Protein AF-A0A1Q4ZE12-F1 (afdb_monomer)

Solvent-accessible surface area (backbone atoms only — not comparable to full-atom values): 8882 Å² total; per-residue (Å²): 131,67,74,83,80,49,60,65,49,34,62,36,84,92,37,48,68,63,39,32,57,60,32,74,77,40,92,57,25,67,64,40,29,61,70,38,67,80,51,79,66,39,56,31,47,51,34,45,43,66,58,49,48,52,51,49,50,58,70,72,41,60,79,65,62,72,62,48,64,72,41,46,60,54,52,52,53,32,43,78,71,68,55,76,58,37,64,62,50,19,68,76,61,70,48,53,44,70,61,44,22,62,74,63,71,46,94,77,75,91,54,57,66,60,52,49,42,53,43,44,73,73,67,49,51,62,72,62,48,25,77,76,64,73,50,56,57,68,59,48,52,52,48,47,54,53,53,54,64,74,75,109

Mean predicted aligned error: 14.35 Å

Nearest PDB structures (foldseek):
  2x48-assembly1_A  TM=8.545E-01  e=4.036E-01  Sulfolobus islandicus rod-shaped virus 1
  6eo3-assembly1_B  TM=6.385E-01  e=2.138E+00  Salmonella enterica subsp. enterica serovar Typhimurium
  3c3w-assembly1_B  TM=4.451E-01  e=4.432E+00  Mycobacterium tuberculosis
  6fal-assembly1_A  TM=3.096E-01  e=2.773E+00  Escherichia coli

Structure (mmCIF, N/CA/C/O backbone):
data_AF-A0A1Q4ZE12-F1
#
_entry.id   AF-A0A1Q4ZE12-F1
#
loop_
_atom_site.group_PDB
_atom_site.id
_atom_site.type_symbol
_atom_site.label_atom_id
_atom_site.label_alt_id
_atom_site.label_comp_id
_atom_site.label_asym_id
_atom_site.label_entity_id
_atom_site.label_seq_id
_atom_site.pdbx_PDB_ins_code
_atom_site.Cartn_x
_atom_site.Cartn_y
_atom_site.Cartn_z
_atom_site.occupancy
_atom_site.B_iso_or_equiv
_atom_site.auth_seq_id
_atom_site.auth_comp_id
_atom_site.auth_asym_id
_atom_site.auth_atom_id
_atom_site.pdbx_PDB_model_num
ATOM 1 N N . MET A 1 1 ? 26.383 21.466 -21.419 1.00 54.28 1 MET A N 1
ATOM 2 C CA . MET A 1 1 ? 25.274 20.481 -21.451 1.00 54.28 1 MET A CA 1
ATOM 3 C C . MET A 1 1 ? 25.655 19.389 -22.448 1.00 54.28 1 MET A C 1
ATOM 5 O O . MET A 1 1 ? 25.919 19.747 -23.584 1.00 54.28 1 MET A O 1
ATOM 9 N N . LYS A 1 2 ? 25.831 18.123 -22.028 1.00 61.47 2 LYS A N 1
ATOM 10 C CA . LYS A 1 2 ? 26.613 17.111 -22.783 1.00 61.47 2 LYS A CA 1
ATOM 11 C C . LYS A 1 2 ? 25.826 16.254 -23.794 1.00 61.47 2 LYS A C 1
ATOM 13 O O . LYS A 1 2 ? 26.428 15.811 -24.758 1.00 61.47 2 LYS A O 1
ATOM 18 N N . CYS A 1 3 ? 24.506 16.096 -23.652 1.00 66.00 3 CYS A N 1
ATOM 19 C CA . CYS A 1 3 ? 23.704 15.214 -24.523 1.00 66.00 3 CYS A CA 1
ATOM 20 C C . CYS A 1 3 ? 23.603 15.646 -25.999 1.00 66.00 3 CYS A C 1
ATOM 22 O O . CYS A 1 3 ? 23.219 14.847 -26.839 1.00 66.00 3 CYS A O 1
ATOM 24 N N . LYS A 1 4 ? 23.945 16.898 -26.334 1.00 70.31 4 LYS A N 1
ATOM 25 C CA . LYS A 1 4 ? 23.943 17.395 -27.722 1.00 70.31 4 LYS A CA 1
ATOM 26 C C . LYS A 1 4 ? 25.212 17.019 -28.501 1.00 70.31 4 LYS A C 1
ATOM 28 O O . LYS A 1 4 ? 25.196 17.054 -29.724 1.00 70.31 4 LYS A O 1
ATOM 33 N N . TYR A 1 5 ? 26.317 16.750 -27.806 1.00 69.38 5 TYR A N 1
ATOM 34 C CA . TYR A 1 5 ? 27.643 16.682 -28.431 1.00 69.38 5 TYR A CA 1
ATOM 35 C C . TYR A 1 5 ? 28.087 15.263 -28.780 1.00 69.38 5 TYR A C 1
ATOM 37 O O . TYR A 1 5 ? 29.002 15.115 -29.579 1.00 69.38 5 TYR A O 1
ATOM 45 N N . ASP A 1 6 ? 27.432 14.256 -28.206 1.00 80.00 6 ASP A N 1
ATOM 46 C CA . ASP A 1 6 ? 27.699 12.847 -28.472 1.00 80.00 6 ASP A CA 1
ATOM 47 C C . ASP A 1 6 ? 26.382 12.060 -28.360 1.00 80.00 6 ASP A C 1
ATOM 49 O O . ASP A 1 6 ? 26.026 11.601 -27.271 1.00 80.00 6 ASP A O 1
ATOM 53 N N . PRO A 1 7 ? 25.572 12.027 -29.435 1.00 83.00 7 PRO A N 1
ATOM 54 C CA . PRO A 1 7 ? 24.316 11.288 -29.439 1.00 83.00 7 PRO A CA 1
ATOM 55 C C . PRO A 1 7 ? 24.541 9.771 -29.425 1.00 83.00 7 PRO A C 1
ATOM 57 O O . PRO A 1 7 ? 23.736 9.065 -28.823 1.00 83.00 7 PRO A O 1
ATOM 60 N N . ASP A 1 8 ? 25.633 9.283 -30.019 1.00 89.00 8 ASP A N 1
ATOM 61 C CA . ASP A 1 8 ? 25.920 7.850 -30.156 1.00 89.00 8 ASP A CA 1
ATOM 62 C C . ASP A 1 8 ? 26.124 7.184 -28.790 1.00 89.00 8 ASP A C 1
ATOM 64 O O . ASP A 1 8 ? 25.647 6.071 -28.565 1.00 89.00 8 ASP A O 1
ATOM 68 N N . LEU A 1 9 ? 26.703 7.914 -27.828 1.00 89.88 9 LEU A N 1
ATOM 69 C CA . LEU A 1 9 ? 26.822 7.486 -26.431 1.00 89.88 9 LEU A CA 1
ATOM 70 C C . LEU A 1 9 ? 25.493 7.014 -25.816 1.00 89.88 9 LEU A C 1
ATOM 72 O O . LEU A 1 9 ? 25.484 6.118 -24.976 1.00 89.88 9 LEU A O 1
ATOM 76 N N . PHE A 1 10 ? 24.361 7.607 -26.208 1.00 90.81 10 PHE A N 1
ATOM 77 C CA . PHE A 1 10 ? 23.047 7.269 -25.650 1.00 90.81 10 PHE A CA 1
ATOM 78 C C . PHE A 1 10 ? 22.441 6.009 -26.269 1.00 90.81 10 PHE A C 1
ATOM 80 O O . PHE A 1 10 ? 21.410 5.552 -25.781 1.00 90.81 10 PHE A O 1
ATOM 87 N N . PHE A 1 11 ? 23.060 5.443 -27.304 1.00 90.81 11 PHE A N 1
ATOM 88 C CA . PHE A 1 11 ? 22.649 4.196 -27.954 1.00 90.81 11 PHE A CA 1
ATOM 89 C C . PHE A 1 11 ? 23.683 3.071 -27.783 1.00 90.81 11 PHE A C 1
ATOM 91 O O . PHE A 1 11 ? 23.419 1.939 -28.186 1.00 90.81 11 PHE A O 1
ATOM 98 N N . ASP A 1 12 ? 24.827 3.356 -27.155 1.00 91.44 12 ASP A N 1
ATOM 99 C CA . ASP A 1 12 ? 25.863 2.375 -26.841 1.00 91.44 12 ASP A CA 1
ATOM 100 C C . ASP A 1 12 ? 25.546 1.624 -25.537 1.00 91.44 12 ASP A C 1
ATOM 102 O O . ASP A 1 12 ? 25.669 2.151 -24.428 1.00 91.44 12 ASP A O 1
ATOM 106 N N . VAL A 1 13 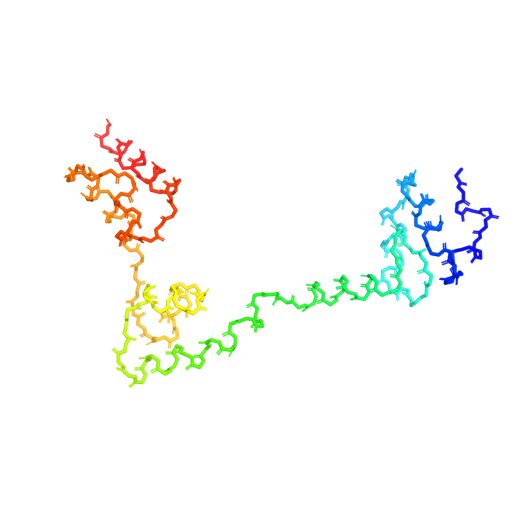? 25.189 0.346 -25.679 1.00 87.38 13 VAL A N 1
ATOM 107 C CA . VAL A 1 13 ? 24.889 -0.575 -24.569 1.00 87.38 13 VAL A CA 1
ATOM 108 C C . VAL A 1 13 ? 26.074 -0.812 -23.622 1.00 87.38 13 VAL A C 1
ATOM 110 O O . VAL A 1 13 ? 25.890 -1.278 -22.501 1.00 87.38 13 VAL A O 1
ATOM 113 N N . THR A 1 14 ? 27.307 -0.505 -24.035 1.00 92.88 14 THR A N 1
ATOM 114 C CA . THR A 1 14 ? 28.502 -0.634 -23.183 1.00 92.88 14 THR A CA 1
ATOM 115 C C . THR A 1 14 ? 28.747 0.601 -22.312 1.00 92.88 14 THR A C 1
ATOM 117 O O . THR A 1 14 ? 29.558 0.545 -21.387 1.00 92.88 14 THR A O 1
ATOM 120 N N . GLN A 1 15 ? 28.041 1.706 -22.578 1.00 90.88 15 GLN A N 1
ATOM 121 C CA . GLN A 1 15 ? 28.230 3.008 -21.929 1.00 90.88 15 GLN A CA 1
ATOM 122 C C . GLN A 1 15 ? 26.957 3.540 -21.253 1.00 90.88 15 GLN A C 1
ATOM 124 O O . GLN A 1 15 ? 26.862 4.732 -20.948 1.00 90.88 15 GLN A O 1
ATOM 129 N N . GLU A 1 16 ? 25.985 2.673 -20.964 1.00 92.00 16 GLU A N 1
ATOM 130 C CA . GLU A 1 16 ? 24.692 3.064 -20.387 1.00 92.00 16 GLU A CA 1
ATOM 131 C C . GLU A 1 16 ? 24.837 3.886 -19.100 1.00 92.00 16 GLU A C 1
ATOM 133 O O . GLU A 1 16 ? 24.200 4.928 -18.956 1.00 92.00 16 GLU A O 1
ATOM 138 N N . GLU A 1 17 ? 25.728 3.489 -18.190 1.00 92.62 17 GLU A N 1
ATOM 139 C CA . GLU A 1 17 ? 25.973 4.219 -16.939 1.00 92.62 17 GLU A CA 1
ATOM 140 C C . GLU A 1 17 ? 26.570 5.614 -17.176 1.00 92.62 17 GLU A C 1
ATOM 142 O O . GLU A 1 17 ? 26.194 6.587 -16.515 1.00 92.62 17 GLU A O 1
ATOM 147 N N . ALA A 1 18 ? 27.460 5.750 -18.163 1.00 90.56 18 ALA A N 1
ATOM 148 C CA . ALA A 1 18 ? 28.031 7.039 -18.536 1.00 90.56 18 ALA A CA 1
ATOM 149 C C . ALA A 1 18 ? 26.960 7.963 -19.144 1.00 90.56 18 ALA A C 1
ATOM 151 O O . ALA A 1 18 ? 26.884 9.148 -18.797 1.00 90.56 18 ALA A O 1
ATOM 152 N N . ALA A 1 19 ? 26.083 7.418 -19.990 1.00 91.38 19 ALA A N 1
ATOM 153 C CA . ALA A 1 19 ? 24.940 8.131 -20.552 1.00 91.38 19 ALA A CA 1
ATOM 154 C C . ALA A 1 19 ? 23.927 8.546 -19.464 1.00 91.38 19 ALA A C 1
ATOM 156 O O . ALA A 1 19 ? 23.521 9.714 -19.399 1.00 91.38 19 ALA A O 1
ATOM 157 N N . LYS A 1 20 ? 23.576 7.640 -18.541 1.00 93.19 20 LYS A N 1
ATOM 158 C CA . LYS A 1 20 ? 22.692 7.917 -17.393 1.00 93.19 20 LYS A CA 1
ATOM 159 C C . LYS A 1 20 ? 23.269 9.003 -16.479 1.00 93.19 20 LYS A C 1
ATOM 161 O O . LYS A 1 20 ? 22.538 9.910 -16.066 1.00 93.19 20 LYS A O 1
ATOM 166 N N . ALA A 1 21 ? 24.579 8.992 -16.221 1.00 92.12 21 ALA A N 1
ATOM 167 C CA . ALA A 1 21 ? 25.248 10.018 -15.420 1.00 92.12 21 ALA A CA 1
ATOM 168 C C . ALA A 1 21 ? 25.107 11.425 -16.030 1.00 92.12 21 ALA A C 1
ATOM 170 O O . ALA A 1 21 ? 24.892 12.403 -15.308 1.00 92.12 21 ALA A O 1
ATOM 171 N N . ILE A 1 22 ? 25.146 11.541 -17.363 1.00 90.75 22 ILE A N 1
ATOM 172 C CA . ILE A 1 22 ? 24.911 12.815 -18.059 1.00 90.75 22 ILE A CA 1
ATOM 173 C C . ILE A 1 22 ? 23.479 13.318 -17.831 1.00 90.75 22 ILE A C 1
ATOM 175 O O . ILE A 1 22 ? 23.267 14.526 -17.671 1.00 90.75 22 ILE A O 1
ATOM 179 N N . CYS A 1 23 ? 22.494 12.420 -17.776 1.00 91.12 23 CYS A N 1
ATOM 180 C CA . CYS A 1 23 ? 21.103 12.786 -17.514 1.00 91.12 23 CYS A CA 1
ATOM 181 C C . CYS A 1 23 ? 20.886 13.365 -16.106 1.00 91.12 23 CYS A C 1
ATOM 183 O O . CYS A 1 23 ? 19.981 14.184 -15.934 1.00 91.12 23 CYS A O 1
ATOM 185 N N . GLY A 1 24 ? 21.702 12.989 -15.114 1.00 87.38 24 GLY A N 1
ATOM 186 C CA . GLY A 1 24 ? 21.529 13.371 -13.705 1.00 87.38 24 GLY A CA 1
ATOM 187 C C . GLY A 1 24 ? 21.497 14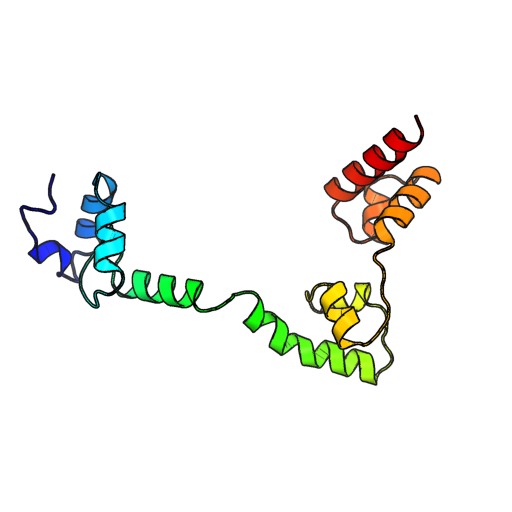.882 -13.440 1.00 87.38 24 GLY A C 1
ATOM 188 O O . GLY A 1 24 ? 20.762 15.333 -12.565 1.00 87.38 24 GLY A O 1
ATOM 189 N N . GLY A 1 25 ? 22.231 15.669 -14.230 1.00 85.62 25 GLY A N 1
ATOM 190 C CA . GLY A 1 25 ? 22.260 17.136 -14.139 1.00 85.62 25 GLY A CA 1
ATOM 191 C C . GLY A 1 25 ? 21.455 17.861 -15.222 1.00 85.62 25 GLY A C 1
ATOM 192 O O . GLY A 1 25 ? 21.615 19.069 -15.392 1.00 85.62 25 GLY A O 1
ATOM 193 N N . CYS A 1 26 ? 20.651 17.149 -16.018 1.00 89.56 26 CYS A N 1
ATOM 194 C CA . CYS A 1 26 ? 20.007 17.726 -17.195 1.00 89.56 26 CYS A CA 1
ATOM 195 C C . CYS A 1 26 ? 18.666 18.406 -16.840 1.00 89.56 26 CYS A C 1
ATOM 197 O O . CYS A 1 26 ? 17.746 17.729 -16.377 1.00 89.56 26 CYS A O 1
ATOM 199 N N . PRO A 1 27 ? 18.486 19.717 -17.104 1.00 90.50 27 PRO A N 1
ATOM 200 C CA . PRO A 1 27 ? 17.255 20.433 -16.751 1.00 90.50 27 PRO A CA 1
ATOM 201 C C . PRO A 1 27 ? 16.030 19.956 -17.547 1.00 90.50 27 PRO A C 1
ATOM 203 O O . PRO A 1 27 ? 14.905 20.058 -17.069 1.00 90.50 27 PRO A O 1
ATOM 206 N N . MET A 1 28 ? 16.233 19.386 -18.740 1.00 91.31 28 MET A N 1
ATOM 207 C CA . MET A 1 28 ? 15.157 18.850 -19.584 1.00 91.31 28 MET A CA 1
ATOM 208 C C . MET A 1 28 ? 14.871 17.361 -19.346 1.00 91.31 28 MET A C 1
ATOM 210 O O . MET A 1 28 ? 14.129 16.758 -20.118 1.00 91.31 28 MET A O 1
ATOM 214 N N . ARG A 1 29 ? 15.452 16.744 -18.304 1.00 92.12 29 ARG A N 1
ATOM 215 C CA . ARG A 1 29 ? 15.361 15.291 -18.065 1.00 92.12 29 ARG A CA 1
ATOM 216 C C . ARG A 1 29 ? 13.923 14.774 -18.110 1.00 92.12 29 ARG A C 1
ATOM 218 O O . ARG A 1 29 ? 13.680 13.741 -18.718 1.00 92.12 29 ARG A O 1
ATOM 225 N N . LYS A 1 30 ? 12.980 15.506 -17.506 1.00 92.38 30 LYS A N 1
ATOM 226 C CA . LYS A 1 30 ? 11.560 15.128 -17.477 1.00 92.38 30 LYS A CA 1
ATOM 227 C C . LYS A 1 30 ? 10.932 15.121 -18.877 1.00 92.38 30 LYS A C 1
ATOM 229 O O . LYS A 1 30 ? 10.371 14.111 -19.270 1.00 92.38 30 LYS A O 1
ATOM 234 N N . ALA A 1 31 ? 11.103 16.200 -19.641 1.00 92.62 31 ALA A N 1
ATOM 235 C CA . ALA A 1 31 ? 10.585 16.286 -21.007 1.00 92.62 31 ALA A CA 1
ATOM 236 C C . ALA A 1 31 ? 11.227 15.230 -21.929 1.00 92.62 31 ALA A C 1
ATOM 238 O O . ALA A 1 31 ? 10.550 14.609 -22.737 1.00 92.62 31 ALA A O 1
ATOM 239 N N . CYS A 1 32 ? 12.529 14.971 -21.768 1.00 92.88 32 CYS A N 1
ATOM 240 C CA . CYS A 1 32 ? 13.231 13.910 -22.493 1.00 92.88 32 CYS A CA 1
ATOM 241 C C . CYS A 1 32 ? 12.704 12.508 -22.133 1.00 92.88 32 CYS A C 1
ATOM 243 O O . CYS A 1 32 ? 12.532 11.685 -23.026 1.00 92.88 32 CYS A O 1
ATOM 245 N N . ALA A 1 33 ? 12.402 12.244 -20.856 1.00 93.44 33 ALA A N 1
ATOM 246 C CA . ALA A 1 33 ? 11.791 10.984 -20.426 1.00 93.44 33 ALA A CA 1
ATOM 247 C C . ALA A 1 33 ? 10.398 10.776 -21.043 1.00 93.44 33 ALA A C 1
ATOM 249 O O . ALA A 1 33 ? 10.068 9.666 -21.445 1.00 93.44 33 ALA A O 1
ATOM 250 N N . GLU A 1 34 ? 9.598 11.841 -21.133 1.00 93.44 34 GLU A N 1
ATOM 251 C CA . GLU A 1 34 ? 8.264 11.808 -21.743 1.00 93.44 34 GLU A CA 1
ATOM 252 C C . GLU A 1 34 ? 8.339 11.528 -23.249 1.00 93.44 34 GLU A C 1
ATOM 254 O O . GLU A 1 34 ? 7.598 10.687 -23.749 1.00 93.44 34 GLU A O 1
ATOM 259 N N . LEU A 1 35 ? 9.276 12.162 -23.961 1.00 92.94 35 LEU A N 1
ATOM 260 C CA . LEU A 1 35 ? 9.500 11.907 -25.389 1.00 92.94 35 LEU A CA 1
ATOM 261 C C . LEU A 1 35 ? 9.989 10.477 -25.655 1.00 92.94 35 LEU A C 1
ATOM 263 O O . LEU A 1 35 ? 9.505 9.820 -26.567 1.00 92.94 35 LEU A O 1
ATOM 267 N N . GLY A 1 36 ? 10.905 9.971 -24.827 1.00 92.88 36 GLY A N 1
ATOM 268 C CA . GLY A 1 36 ? 11.427 8.608 -24.939 1.00 92.88 36 GLY A CA 1
ATOM 269 C C . GLY A 1 36 ? 10.503 7.522 -24.391 1.00 92.88 36 GLY A C 1
ATOM 270 O O . GLY A 1 36 ? 10.865 6.344 -24.386 1.00 92.88 36 GLY A O 1
ATOM 271 N N . ALA A 1 37 ? 9.317 7.886 -23.896 1.00 89.56 37 ALA A N 1
ATOM 272 C CA . ALA A 1 37 ? 8.429 6.963 -23.202 1.00 89.56 37 ALA A CA 1
ATOM 273 C C . ALA A 1 37 ? 7.911 5.833 -24.096 1.00 89.56 37 ALA A C 1
ATOM 275 O O . ALA A 1 37 ? 7.506 4.809 -23.548 1.00 89.56 37 ALA A O 1
ATOM 276 N N . THR A 1 38 ? 7.949 5.977 -25.424 1.00 88.44 38 THR A N 1
ATOM 277 C CA . THR A 1 38 ? 7.586 4.947 -26.418 1.00 88.44 38 THR A CA 1
ATOM 278 C C . THR A 1 38 ? 8.781 4.385 -27.183 1.00 88.44 38 THR A C 1
ATOM 280 O O . THR A 1 38 ? 8.624 3.403 -27.895 1.00 88.44 38 THR A O 1
ATOM 283 N N . GLU A 1 39 ? 9.971 4.956 -27.009 1.00 93.12 39 GLU A N 1
ATOM 284 C CA . GLU A 1 39 ? 11.166 4.554 -27.750 1.00 93.12 39 GLU A CA 1
ATOM 285 C C . GLU A 1 39 ? 11.689 3.192 -27.282 1.00 93.12 39 GLU A C 1
ATOM 287 O O . GLU A 1 39 ? 11.730 2.896 -26.076 1.00 93.12 39 GLU A O 1
ATOM 292 N N . GLU A 1 40 ? 12.111 2.368 -28.240 1.00 90.38 40 GLU A N 1
ATOM 293 C CA . GLU A 1 40 ? 12.584 0.994 -28.009 1.00 90.38 40 GLU A CA 1
ATOM 294 C C . GLU A 1 40 ? 14.077 0.921 -27.682 1.00 90.38 40 GLU A C 1
ATOM 296 O O . GLU A 1 40 ? 14.540 -0.053 -27.091 1.00 90.38 40 GLU A O 1
ATOM 301 N N . HIS A 1 41 ? 14.836 1.961 -28.022 1.00 92.31 41 HIS A N 1
ATOM 302 C CA . HIS A 1 41 ? 16.290 1.959 -27.917 1.00 92.31 41 HIS A CA 1
ATOM 303 C C . HIS A 1 41 ? 16.820 3.172 -27.161 1.00 92.31 41 HIS A C 1
ATOM 305 O O . HIS A 1 41 ? 16.132 4.180 -26.977 1.00 92.31 41 HIS A O 1
ATOM 311 N N . GLY A 1 42 ? 18.064 3.037 -26.710 1.00 93.12 42 GLY A N 1
ATOM 312 C CA . GLY A 1 42 ? 18.848 4.095 -26.096 1.00 93.12 42 GLY A CA 1
ATOM 313 C C . GLY A 1 42 ? 18.362 4.578 -24.729 1.00 93.12 42 GLY A C 1
ATOM 314 O O . GLY A 1 42 ? 17.331 4.150 -24.195 1.00 93.12 42 GLY A O 1
ATOM 315 N N . ILE A 1 43 ? 19.141 5.496 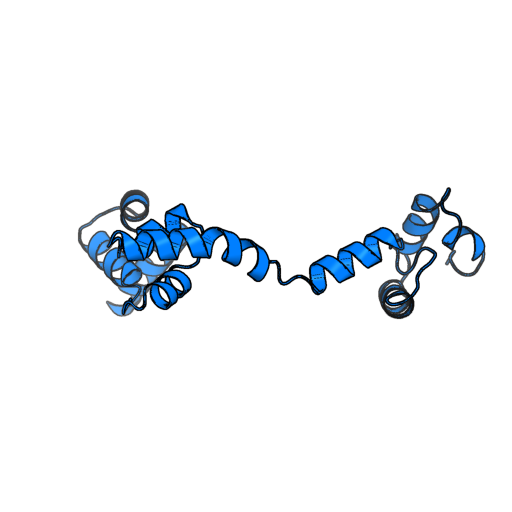-24.164 1.00 94.50 43 ILE A N 1
ATOM 316 C CA . ILE A 1 43 ? 18.914 6.126 -22.869 1.00 94.50 43 ILE A CA 1
ATOM 317 C C . ILE A 1 43 ? 18.101 7.408 -23.051 1.00 94.50 43 ILE A C 1
ATOM 319 O O . ILE A 1 43 ? 18.556 8.374 -23.661 1.00 94.50 43 ILE A O 1
ATOM 323 N N . TRP A 1 44 ? 16.920 7.455 -22.436 1.00 94.75 44 TRP A N 1
ATOM 324 C CA . TRP A 1 44 ? 16.033 8.619 -22.465 1.00 94.75 44 TRP A CA 1
ATOM 325 C C . TRP A 1 44 ? 15.707 9.057 -21.048 1.00 94.75 44 TRP A C 1
ATOM 327 O O . TRP A 1 44 ? 15.315 8.245 -20.210 1.00 94.75 44 TRP A O 1
ATOM 337 N N . GLY A 1 45 ? 15.915 10.339 -20.741 1.00 94.06 45 GLY A N 1
ATOM 338 C CA . GLY A 1 45 ? 15.642 10.876 -19.406 1.00 94.06 45 GLY A CA 1
ATOM 339 C C . GLY A 1 45 ? 16.402 10.183 -18.263 1.00 94.06 45 GLY A C 1
ATOM 340 O O . GLY A 1 45 ? 16.004 10.318 -17.108 1.00 94.06 45 GLY A O 1
ATOM 341 N N . GLY A 1 46 ? 17.491 9.470 -18.571 1.00 94.50 46 GLY A N 1
ATOM 342 C CA . GLY A 1 46 ? 18.261 8.670 -17.616 1.00 94.50 46 GLY A CA 1
ATOM 343 C C . GLY A 1 46 ? 17.729 7.255 -17.393 1.00 94.50 46 GLY A C 1
ATOM 344 O O . GLY A 1 46 ? 18.044 6.676 -16.363 1.00 94.50 46 GLY A O 1
ATOM 345 N N . THR A 1 47 ? 16.922 6.724 -18.316 1.00 95.56 47 THR A N 1
ATOM 346 C CA . THR A 1 47 ? 16.404 5.349 -18.260 1.00 95.56 47 THR A CA 1
ATOM 347 C C . THR A 1 47 ? 16.747 4.572 -19.522 1.00 95.56 47 THR A C 1
ATOM 349 O O . THR A 1 47 ? 16.622 5.118 -20.623 1.00 95.56 47 THR A O 1
ATOM 352 N N . ASP A 1 48 ? 17.148 3.314 -19.371 1.00 95.00 48 ASP A N 1
ATOM 353 C CA . ASP A 1 48 ? 17.368 2.373 -20.477 1.00 95.00 48 ASP A CA 1
ATOM 354 C C . ASP A 1 48 ? 16.055 1.700 -20.944 1.00 95.00 48 ASP A C 1
ATOM 356 O O . ASP A 1 48 ? 15.003 1.872 -20.311 1.00 95.00 48 ASP A O 1
ATOM 360 N N . PRO A 1 49 ? 16.052 0.969 -22.078 1.00 94.38 49 PRO A N 1
ATOM 361 C CA . PRO A 1 49 ? 14.846 0.313 -22.582 1.00 94.38 49 PRO A CA 1
ATOM 362 C C . PRO A 1 49 ? 14.213 -0.681 -21.603 1.00 94.38 49 PRO A C 1
ATOM 364 O O . PRO A 1 49 ? 12.984 -0.773 -21.532 1.00 94.38 49 PRO A O 1
ATOM 367 N N . ILE A 1 50 ? 15.028 -1.402 -20.830 1.00 92.50 50 ILE A N 1
ATOM 368 C CA . ILE A 1 50 ? 14.563 -2.402 -19.867 1.00 92.50 50 ILE A CA 1
ATOM 369 C C . ILE A 1 50 ? 13.908 -1.694 -18.679 1.00 92.50 50 ILE A C 1
ATOM 371 O O . ILE A 1 50 ? 12.792 -2.042 -18.299 1.00 92.50 50 ILE A O 1
ATOM 375 N N . GLU A 1 51 ? 14.539 -0.664 -18.123 1.00 93.62 51 GLU A N 1
ATOM 376 C CA . GLU A 1 51 ? 13.988 0.171 -17.054 1.00 93.62 51 GLU A CA 1
ATOM 377 C C . GLU A 1 51 ? 12.662 0.817 -17.473 1.00 93.62 51 GLU A C 1
ATOM 379 O O . GLU A 1 51 ? 11.696 0.796 -16.702 1.00 93.62 51 GLU A O 1
ATOM 384 N N . ARG A 1 52 ? 12.572 1.330 -18.710 1.00 93.44 52 ARG A N 1
ATOM 385 C CA . ARG A 1 52 ? 11.315 1.856 -19.267 1.00 93.44 52 ARG A CA 1
ATOM 386 C C . ARG A 1 52 ? 10.257 0.769 -19.384 1.00 93.44 52 ARG A C 1
ATOM 388 O O . ARG A 1 52 ? 9.122 0.986 -18.960 1.00 93.44 52 ARG A O 1
ATOM 395 N N . ALA A 1 53 ? 10.605 -0.403 -19.912 1.00 88.62 53 ALA A N 1
ATOM 396 C CA . ALA A 1 53 ? 9.686 -1.531 -19.992 1.00 88.62 53 ALA A CA 1
ATOM 397 C C . ALA A 1 53 ? 9.191 -1.935 -18.596 1.00 88.62 53 ALA A C 1
ATOM 399 O O . ALA A 1 53 ? 7.986 -2.032 -18.385 1.00 88.62 53 ALA A O 1
ATOM 400 N N . MET A 1 54 ? 10.083 -2.074 -17.611 1.00 86.12 54 MET A N 1
ATOM 401 C CA . MET A 1 54 ? 9.717 -2.376 -16.224 1.00 86.12 54 MET A CA 1
ATOM 402 C C . MET A 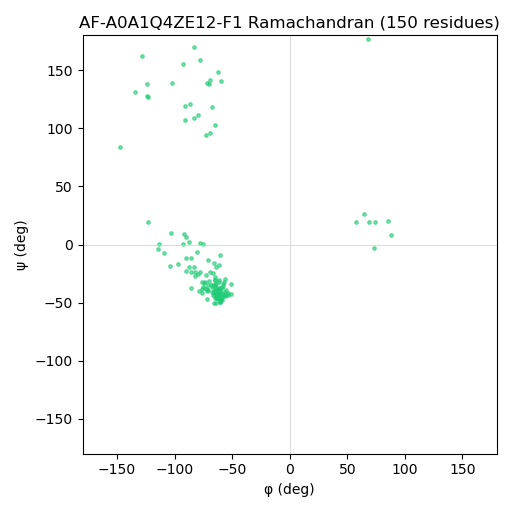1 54 ? 8.802 -1.308 -15.620 1.00 86.12 54 MET A C 1
ATOM 404 O O . MET A 1 54 ? 7.851 -1.648 -14.918 1.00 86.12 54 MET A O 1
ATOM 408 N N . ALA A 1 55 ? 9.052 -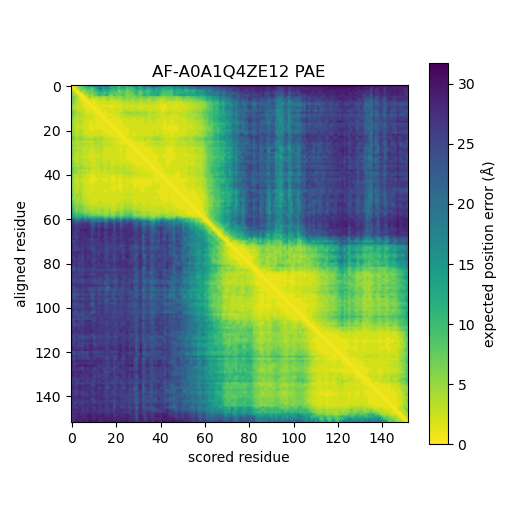0.025 -15.887 1.00 86.19 55 ALA A N 1
ATOM 409 C CA . ALA A 1 55 ? 8.182 1.057 -15.440 1.00 86.19 55 ALA A CA 1
ATOM 410 C C . ALA A 1 55 ? 6.778 0.948 -16.059 1.00 86.19 55 ALA A C 1
ATOM 412 O O . ALA A 1 55 ? 5.790 1.069 -15.335 1.00 86.19 55 ALA A O 1
ATOM 413 N N . ARG A 1 56 ? 6.679 0.638 -17.361 1.00 85.25 56 ARG A N 1
ATOM 414 C CA . ARG A 1 56 ? 5.399 0.374 -18.043 1.00 85.25 56 ARG A CA 1
ATOM 415 C C . ARG A 1 56 ? 4.699 -0.847 -17.453 1.00 85.25 56 ARG A C 1
ATOM 417 O O . ARG A 1 56 ? 3.521 -0.755 -17.138 1.00 85.25 56 ARG A O 1
ATOM 424 N N . PHE A 1 57 ? 5.411 -1.951 -17.231 1.00 80.69 57 PHE A N 1
ATOM 425 C CA . PHE A 1 57 ? 4.855 -3.142 -16.585 1.00 80.69 57 PHE A CA 1
ATOM 426 C C . PHE A 1 57 ? 4.330 -2.826 -15.182 1.00 80.69 57 PHE A C 1
ATOM 428 O O . PHE A 1 57 ? 3.209 -3.201 -14.860 1.00 80.69 57 PHE A O 1
ATOM 435 N N . ARG A 1 58 ? 5.076 -2.084 -14.357 1.00 75.69 58 ARG A N 1
ATOM 436 C CA . ARG A 1 58 ? 4.626 -1.671 -13.015 1.00 75.69 58 ARG A CA 1
ATOM 437 C C . ARG A 1 58 ? 3.421 -0.731 -13.050 1.00 75.69 58 ARG A C 1
ATOM 439 O O . ARG A 1 58 ? 2.591 -0.801 -12.155 1.00 75.69 58 ARG A O 1
ATOM 446 N N . ALA A 1 59 ? 3.323 0.136 -14.056 1.00 77.31 59 ALA A N 1
ATOM 447 C CA . ALA A 1 59 ? 2.176 1.024 -14.233 1.00 77.31 59 ALA A CA 1
ATOM 448 C C . ALA A 1 59 ? 0.941 0.287 -14.782 1.00 77.31 59 ALA A C 1
ATOM 450 O O . ALA A 1 59 ? -0.182 0.594 -14.392 1.00 77.31 59 ALA A O 1
ATOM 451 N N . ALA A 1 60 ? 1.149 -0.683 -15.675 1.00 70.00 60 ALA A N 1
ATOM 452 C CA . ALA A 1 60 ? 0.100 -1.478 -16.306 1.00 70.00 60 ALA A CA 1
ATOM 453 C C . ALA A 1 60 ? -0.412 -2.609 -15.412 1.00 70.00 60 ALA A C 1
ATOM 455 O O . ALA A 1 60 ? -1.545 -3.042 -15.581 1.00 70.00 60 ALA A O 1
ATOM 456 N N . THR A 1 61 ? 0.403 -3.087 -14.469 1.00 49.72 61 THR A N 1
ATOM 457 C CA . THR A 1 61 ? -0.009 -4.084 -13.482 1.00 49.72 61 THR A CA 1
ATOM 458 C C . THR A 1 61 ? -0.525 -3.340 -12.255 1.00 49.72 61 THR A C 1
ATOM 460 O O . THR A 1 61 ? 0.288 -2.799 -11.501 1.00 49.72 61 THR A O 1
ATOM 463 N N . PRO A 1 62 ? -1.842 -3.309 -11.979 1.00 50.62 62 PRO A N 1
ATOM 464 C CA . PRO A 1 62 ? -2.319 -2.857 -10.687 1.00 50.62 62 PRO A CA 1
ATOM 465 C C . PRO A 1 62 ? -1.794 -3.885 -9.689 1.00 50.62 62 PRO A C 1
ATOM 467 O O . PRO A 1 62 ? -2.296 -5.003 -9.605 1.00 50.62 62 PRO A O 1
ATOM 470 N N . GLN A 1 63 ? -0.737 -3.539 -8.960 1.00 52.28 63 GLN A N 1
ATOM 471 C CA . GLN A 1 63 ? -0.046 -4.451 -8.043 1.00 52.28 63 GLN A CA 1
ATOM 472 C C . GLN A 1 63 ? -0.966 -4.974 -6.916 1.00 52.28 63 GLN A C 1
ATOM 474 O O . GLN A 1 63 ? -0.609 -5.892 -6.183 1.00 52.28 63 GLN A O 1
ATOM 479 N N . THR A 1 64 ? -2.171 -4.408 -6.819 1.00 50.44 64 THR A N 1
ATOM 480 C CA . THR A 1 64 ? -3.306 -4.836 -6.002 1.00 50.44 64 THR A CA 1
ATOM 481 C C . THR A 1 64 ? -4.043 -6.057 -6.582 1.00 50.44 64 THR A C 1
ATOM 483 O O . THR A 1 64 ? -4.332 -6.976 -5.836 1.00 50.44 64 THR A O 1
ATOM 486 N N . GLN A 1 65 ? -4.272 -6.150 -7.900 1.00 52.28 65 GLN A N 1
ATOM 487 C CA . GLN A 1 65 ? -5.119 -7.204 -8.495 1.00 52.28 65 GLN A CA 1
ATOM 488 C C . GLN A 1 65 ? -4.464 -8.595 -8.538 1.00 52.28 65 GLN A C 1
ATOM 490 O O . GLN A 1 65 ? -5.153 -9.600 -8.399 1.00 52.28 65 GLN A O 1
ATOM 495 N N . ALA A 1 66 ? -3.142 -8.679 -8.709 1.00 48.00 66 ALA A N 1
ATOM 496 C CA . ALA A 1 66 ? -2.462 -9.969 -8.866 1.00 48.00 66 ALA A CA 1
ATOM 497 C C . ALA A 1 66 ? -2.251 -10.733 -7.543 1.00 48.00 66 ALA A C 1
ATOM 499 O O . ALA A 1 66 ? -2.119 -11.952 -7.564 1.00 48.00 66 ALA A O 1
ATOM 500 N N . ARG A 1 67 ? -2.224 -10.045 -6.390 1.00 51.31 67 ARG A N 1
ATOM 501 C CA . ARG A 1 67 ? -2.144 -10.706 -5.069 1.00 51.31 67 ARG A CA 1
ATOM 502 C C . ARG A 1 67 ? -3.509 -11.185 -4.582 1.00 51.31 67 ARG A C 1
ATOM 504 O O . ARG A 1 67 ? -3.558 -12.151 -3.835 1.00 51.31 67 ARG A O 1
ATOM 511 N N . ASP A 1 68 ? -4.584 -10.538 -5.019 1.00 54.28 68 ASP A N 1
ATOM 512 C CA . ASP A 1 68 ? -5.938 -10.868 -4.578 1.00 54.28 68 ASP A CA 1
ATOM 513 C C . ASP A 1 68 ? -6.407 -12.226 -5.148 1.00 54.28 68 ASP A C 1
ATOM 515 O O . ASP A 1 68 ? -7.022 -13.006 -4.429 1.00 54.28 68 ASP A O 1
ATOM 519 N N . HIS A 1 69 ? -6.012 -12.582 -6.378 1.00 59.16 69 HIS A N 1
ATOM 520 C CA . HIS A 1 69 ? -6.536 -13.767 -7.077 1.00 59.16 69 HIS A CA 1
ATOM 521 C C . HIS A 1 69 ? -6.048 -15.131 -6.535 1.00 59.16 69 HIS A C 1
ATOM 523 O O . HIS A 1 69 ? -6.740 -16.136 -6.691 1.00 59.16 69 HIS A O 1
ATOM 529 N N . GLU A 1 70 ? -4.867 -15.200 -5.903 1.00 63.22 70 GLU A N 1
ATOM 530 C CA . GLU A 1 70 ? -4.364 -16.440 -5.272 1.00 63.22 70 GLU A CA 1
ATOM 531 C C . GLU A 1 70 ? -5.070 -16.714 -3.932 1.00 63.22 70 GLU A C 1
ATOM 533 O O . GLU A 1 70 ? -5.316 -17.861 -3.561 1.00 63.22 70 GLU A O 1
ATOM 538 N N . TRP A 1 71 ? -5.451 -15.647 -3.227 1.00 69.25 71 TRP A N 1
ATOM 539 C CA . TRP A 1 71 ? -6.115 -15.725 -1.927 1.00 69.25 71 TRP A CA 1
ATOM 540 C C . TRP A 1 71 ? -7.644 -15.783 -2.022 1.00 69.25 71 TRP A C 1
ATOM 542 O O . TRP A 1 71 ? -8.286 -16.145 -1.035 1.00 69.25 71 TRP A O 1
ATOM 552 N N . ASP A 1 72 ? -8.223 -15.522 -3.197 1.00 67.19 72 ASP A N 1
ATOM 553 C CA . ASP A 1 72 ? -9.653 -15.713 -3.476 1.00 67.19 72 ASP A CA 1
ATOM 554 C C . ASP A 1 72 ? -10.102 -17.155 -3.180 1.00 67.19 72 ASP A C 1
ATOM 556 O O . ASP A 1 72 ? -11.086 -17.357 -2.468 1.00 67.19 72 ASP A O 1
ATOM 560 N N . LEU A 1 73 ? -9.305 -18.155 -3.580 1.00 71.12 73 LEU A N 1
ATOM 561 C CA . LEU A 1 73 ? -9.564 -19.573 -3.287 1.00 71.12 73 LEU A CA 1
ATOM 562 C C . LEU A 1 73 ? -9.581 -19.880 -1.782 1.00 71.12 73 LEU A C 1
ATOM 564 O O . LEU A 1 73 ? -10.304 -20.763 -1.324 1.00 71.12 73 LEU A O 1
ATOM 568 N N . VAL A 1 74 ? -8.783 -19.160 -0.988 1.00 76.44 74 VAL A N 1
ATOM 569 C CA . VAL A 1 74 ? -8.749 -19.342 0.470 1.00 76.44 74 VAL A CA 1
ATOM 570 C C . VAL A 1 74 ? -10.000 -18.754 1.111 1.00 76.44 74 VAL A C 1
ATOM 572 O O . VAL A 1 74 ? -10.538 -19.349 2.042 1.00 76.44 74 VAL A O 1
ATOM 575 N N . VAL A 1 75 ? -10.494 -17.621 0.605 1.00 74.88 75 VAL A N 1
ATOM 576 C CA . VAL A 1 75 ? -11.749 -17.024 1.077 1.00 74.88 75 VAL A CA 1
ATOM 577 C C . VAL A 1 75 ? -12.942 -17.915 0.724 1.00 74.88 75 VAL A C 1
ATOM 579 O O . VAL A 1 75 ? -13.782 -18.156 1.589 1.00 74.88 75 VAL A O 1
ATOM 582 N N . GLU A 1 76 ? -12.986 -18.460 -0.493 1.0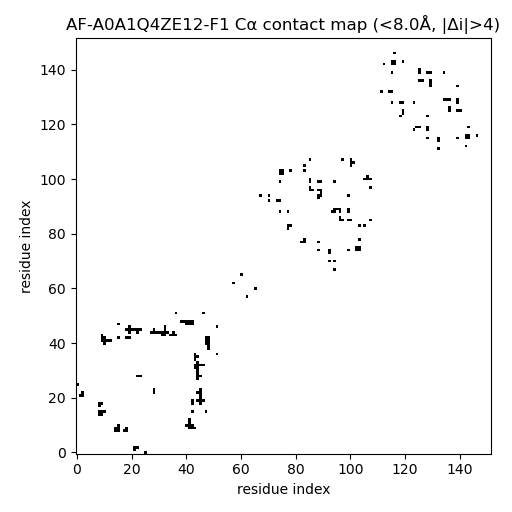0 74.75 76 GLU A N 1
ATOM 583 C CA . GLU A 1 76 ? -14.014 -19.420 -0.921 1.00 74.75 76 GLU A CA 1
ATOM 584 C C . GLU A 1 76 ? -13.998 -20.691 -0.059 1.00 74.75 76 GLU A C 1
ATOM 586 O O . GLU A 1 76 ? -15.023 -21.067 0.507 1.00 74.75 76 GLU A O 1
ATOM 591 N N . LEU A 1 77 ? -12.825 -21.293 0.160 1.00 81.19 77 LEU A N 1
ATOM 592 C CA . LEU A 1 77 ? -12.680 -22.456 1.041 1.00 81.19 77 LEU A CA 1
ATOM 593 C C . LEU A 1 77 ? -13.091 -22.144 2.491 1.00 81.19 77 LEU A C 1
ATOM 595 O O . LEU A 1 77 ? -13.662 -22.993 3.183 1.00 81.19 77 LEU A O 1
ATOM 599 N N . CYS A 1 78 ? -12.789 -20.938 2.981 1.00 79.94 78 CYS A N 1
ATOM 600 C CA . CYS A 1 78 ? -13.245 -20.489 4.291 1.00 79.94 78 CYS A CA 1
ATOM 601 C C . CYS A 1 78 ? -14.775 -20.433 4.356 1.00 79.94 78 CYS A C 1
ATOM 603 O O . CYS A 1 78 ? -15.346 -20.937 5.325 1.00 79.94 78 CYS A O 1
ATOM 605 N N . ALA A 1 79 ? -15.422 -19.895 3.318 1.00 75.56 79 ALA A N 1
ATOM 606 C CA . ALA A 1 79 ? -16.875 -19.849 3.202 1.00 75.56 79 ALA A CA 1
ATOM 607 C C . ALA A 1 79 ? -17.489 -21.257 3.208 1.00 75.56 79 ALA A C 1
ATOM 609 O O . ALA A 1 79 ? -18.384 -21.531 4.008 1.00 75.56 79 ALA A O 1
ATOM 610 N N . GLU A 1 80 ? -16.964 -22.173 2.386 1.00 81.00 80 GLU A N 1
ATOM 611 C CA . GLU A 1 80 ? -17.427 -23.567 2.297 1.00 81.00 80 GLU A CA 1
ATOM 612 C C . GLU A 1 80 ? -17.337 -24.306 3.637 1.00 81.00 80 GLU A C 1
ATOM 614 O O . GLU A 1 80 ? -18.176 -25.148 3.958 1.00 81.00 80 GLU A O 1
ATOM 619 N N . ARG A 1 81 ? -16.325 -23.982 4.446 1.00 83.88 81 ARG A N 1
ATOM 620 C CA . ARG A 1 81 ? -16.127 -24.559 5.784 1.00 83.88 81 ARG A CA 1
ATOM 621 C C . ARG A 1 81 ? -16.872 -23.817 6.894 1.00 83.88 81 ARG A C 1
ATOM 623 O O . ARG A 1 81 ? -16.748 -24.199 8.057 1.00 83.88 81 ARG A O 1
ATOM 630 N N . GLY A 1 82 ? -17.639 -22.780 6.559 1.00 79.81 82 GLY A N 1
ATOM 631 C CA . GLY A 1 82 ? -18.419 -21.994 7.515 1.00 79.81 82 GLY A CA 1
ATOM 632 C C . GLY A 1 82 ? -17.586 -21.044 8.380 1.00 79.81 82 GLY A C 1
ATOM 633 O O . GLY A 1 82 ? -18.048 -20.616 9.437 1.00 79.81 82 GLY A O 1
ATOM 634 N N . TYR A 1 83 ? -16.365 -20.701 7.967 1.00 82.62 83 TYR A N 1
ATOM 635 C CA . TYR A 1 83 ? -15.577 -19.665 8.628 1.00 82.62 83 TYR A CA 1
ATOM 636 C C . TYR A 1 83 ? -16.057 -18.284 8.177 1.00 82.62 83 TYR A C 1
ATOM 638 O O . TYR A 1 83 ? -15.856 -17.885 7.034 1.00 82.62 83 TYR A O 1
ATOM 646 N N . THR A 1 84 ? -16.670 -17.540 9.094 1.00 82.38 84 THR A N 1
ATOM 647 C CA . THR A 1 84 ? -17.271 -16.224 8.816 1.00 82.38 84 THR A CA 1
ATOM 648 C C . THR A 1 84 ? -16.566 -15.064 9.519 1.00 82.38 84 THR A C 1
ATOM 650 O O . THR A 1 84 ? -16.967 -13.911 9.362 1.00 82.38 84 THR A O 1
ATOM 653 N N . ASP A 1 85 ? -15.498 -15.331 10.279 1.00 87.00 85 ASP A N 1
ATOM 654 C CA . ASP A 1 85 ? -14.707 -14.280 10.924 1.00 87.00 85 ASP A CA 1
ATOM 655 C C . ASP A 1 85 ? -13.860 -13.531 9.884 1.00 87.00 85 ASP A C 1
ATOM 657 O O . ASP A 1 85 ? -12.740 -13.914 9.532 1.00 87.00 85 ASP A O 1
ATOM 661 N N . VAL A 1 86 ? -14.426 -12.428 9.401 1.00 86.44 86 VAL A N 1
ATOM 662 C CA . VAL A 1 86 ? -13.842 -11.545 8.389 1.00 86.44 86 VAL A CA 1
ATOM 663 C C . VAL A 1 86 ? -12.453 -11.041 8.789 1.00 86.44 86 VAL A C 1
ATOM 665 O O . VAL A 1 86 ? -11.564 -10.947 7.941 1.00 86.44 86 VAL A O 1
ATOM 668 N N . LEU A 1 87 ? -12.233 -10.716 10.068 1.00 85.25 87 LEU A N 1
ATOM 669 C CA . LEU A 1 87 ? -10.954 -10.173 10.530 1.00 85.25 87 LEU A CA 1
ATOM 670 C C . LEU A 1 87 ? -9.889 -11.263 10.633 1.00 85.25 87 LEU A C 1
ATOM 672 O O . LEU A 1 87 ? -8.735 -11.017 10.274 1.00 85.25 87 LEU A O 1
ATOM 676 N N . ALA A 1 88 ? -10.260 -12.461 11.083 1.00 83.12 88 ALA A N 1
ATOM 677 C CA . ALA A 1 88 ? -9.355 -13.604 11.105 1.00 83.12 88 ALA A CA 1
ATOM 678 C C . ALA A 1 88 ? -8.916 -13.993 9.685 1.00 83.12 88 ALA A C 1
ATOM 680 O O . ALA A 1 88 ? -7.720 -14.151 9.434 1.00 83.12 88 ALA A O 1
ATOM 681 N N . ILE A 1 89 ? -9.859 -14.061 8.742 1.00 84.75 89 ILE A N 1
ATOM 682 C CA . ILE A 1 89 ? -9.575 -14.373 7.335 1.00 84.75 89 ILE A CA 1
ATOM 683 C C . ILE A 1 89 ? -8.731 -13.264 6.705 1.00 84.75 89 ILE A C 1
ATOM 685 O O . ILE A 1 89 ? -7.706 -13.552 6.090 1.00 84.75 89 ILE A O 1
ATOM 689 N N . SER A 1 90 ? -9.080 -11.994 6.922 1.00 84.69 90 SER A N 1
ATOM 690 C CA . SER A 1 90 ? -8.283 -10.850 6.456 1.00 84.69 90 SER A CA 1
ATOM 691 C C . SER A 1 90 ? -6.842 -10.902 6.975 1.00 84.69 90 SER A C 1
ATOM 693 O O . SER A 1 90 ? -5.897 -10.664 6.225 1.00 84.69 90 SER A O 1
ATOM 695 N N . LYS A 1 91 ? -6.647 -11.282 8.243 1.00 82.69 91 LYS A N 1
ATOM 696 C CA . LYS A 1 91 ? -5.318 -11.402 8.851 1.00 82.69 91 LYS A CA 1
ATOM 697 C C . LYS A 1 91 ? -4.469 -12.509 8.219 1.00 82.69 91 LYS A C 1
ATOM 699 O O . LYS A 1 91 ? -3.268 -12.311 8.065 1.00 82.69 91 LYS A O 1
ATOM 704 N N . VAL A 1 92 ? -5.063 -13.660 7.897 1.00 80.81 92 VAL A N 1
ATOM 705 C CA . VAL A 1 92 ? -4.341 -14.815 7.327 1.00 80.81 92 VAL A CA 1
ATOM 706 C C . VAL A 1 92 ? -4.070 -14.633 5.835 1.00 80.81 92 VAL A C 1
ATOM 708 O O . VAL A 1 92 ? -2.985 -14.964 5.370 1.00 80.81 92 VAL A O 1
ATOM 711 N N . THR A 1 93 ? -5.036 -14.086 5.099 1.00 80.25 93 THR A N 1
ATOM 712 C CA . THR A 1 93 ? -4.964 -13.933 3.637 1.00 80.25 93 THR A CA 1
ATOM 713 C C . THR A 1 93 ? -4.259 -12.649 3.200 1.00 80.25 93 THR A C 1
ATOM 715 O O . THR A 1 93 ? -3.776 -12.551 2.078 1.00 80.25 93 THR A O 1
ATOM 718 N N . GLY A 1 94 ? -4.218 -11.626 4.058 1.00 78.00 94 GLY A N 1
ATOM 719 C CA . GLY A 1 94 ? -3.759 -10.286 3.684 1.00 78.00 94 GLY A CA 1
ATOM 720 C C . GLY A 1 94 ? -4.751 -9.509 2.808 1.00 78.00 94 GLY A C 1
ATOM 721 O O . GLY A 1 94 ? -4.506 -8.334 2.526 1.00 78.00 94 GLY A O 1
ATOM 722 N N . VAL A 1 95 ? -5.879 -10.117 2.420 1.00 81.06 95 VAL A N 1
ATOM 723 C CA . VAL A 1 95 ? -6.983 -9.445 1.728 1.00 81.06 95 VAL A CA 1
ATOM 724 C C . VAL A 1 95 ? -7.660 -8.489 2.709 1.00 81.06 95 VAL A C 1
ATOM 726 O O . VAL A 1 95 ? -7.810 -8.778 3.900 1.00 81.06 95 VAL A O 1
ATOM 729 N N . ARG A 1 96 ? -8.077 -7.314 2.232 1.00 84.06 96 ARG A N 1
ATOM 730 C CA . ARG A 1 96 ? -8.788 -6.343 3.073 1.00 84.06 96 ARG A CA 1
ATOM 731 C C . ARG A 1 96 ? -10.091 -6.931 3.626 1.00 84.06 96 ARG A C 1
ATOM 733 O O . ARG A 1 96 ? -10.826 -7.592 2.903 1.00 84.06 96 ARG A O 1
ATOM 740 N N . ALA A 1 97 ? -10.411 -6.619 4.880 1.00 85.31 97 ALA A N 1
ATOM 741 C CA . ALA A 1 97 ? -11.606 -7.115 5.566 1.00 85.31 97 ALA A CA 1
ATOM 742 C C . ALA A 1 97 ? -12.920 -6.845 4.803 1.00 85.31 97 ALA A C 1
ATOM 744 O O . ALA A 1 97 ? -13.749 -7.737 4.677 1.00 85.31 97 ALA A O 1
ATOM 745 N N . ASP A 1 98 ? -13.091 -5.664 4.209 1.00 85.00 98 ASP A N 1
ATOM 746 C CA . ASP A 1 98 ? -14.286 -5.351 3.413 1.00 85.00 98 ASP A CA 1
ATOM 747 C C . ASP A 1 98 ? -14.376 -6.188 2.123 1.00 85.00 98 ASP A C 1
ATOM 749 O O . ASP A 1 98 ? -15.453 -6.622 1.709 1.00 85.00 98 ASP A O 1
ATOM 753 N N . ALA A 1 99 ? -13.223 -6.483 1.525 1.00 85.06 99 ALA A N 1
ATOM 754 C CA . ALA A 1 99 ? -13.118 -7.313 0.337 1.00 85.06 99 ALA A CA 1
ATOM 755 C C . ALA A 1 99 ? -13.356 -8.803 0.660 1.00 85.06 99 ALA A C 1
ATOM 757 O O . ALA A 1 99 ? -13.936 -9.512 -0.163 1.00 85.06 99 ALA A O 1
ATOM 758 N N . VAL A 1 100 ? -12.970 -9.261 1.860 1.00 86.44 100 VAL A N 1
ATOM 759 C CA . VAL A 1 100 ? -13.329 -10.582 2.406 1.00 86.44 100 VAL A CA 1
ATOM 760 C C . VAL A 1 100 ? -14.836 -10.668 2.653 1.00 86.44 100 VAL A C 1
ATOM 762 O O . VAL A 1 100 ? -15.468 -11.602 2.175 1.00 86.44 100 VAL A O 1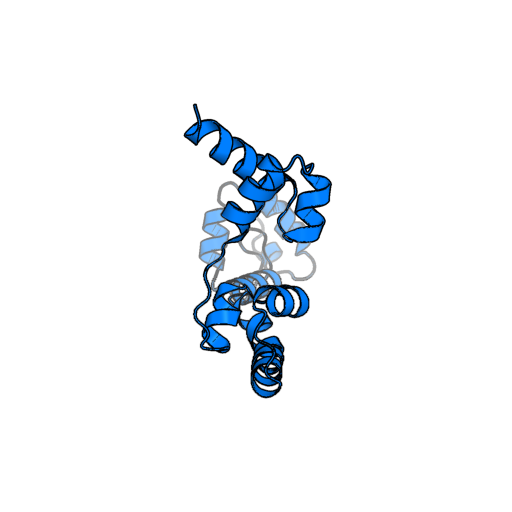
ATOM 765 N N . ALA A 1 101 ? -15.432 -9.688 3.340 1.00 88.00 101 ALA A N 1
ATOM 766 C CA . ALA A 1 101 ? -16.867 -9.677 3.632 1.00 88.00 101 ALA A CA 1
ATOM 767 C C . ALA A 1 101 ? -17.724 -9.743 2.360 1.00 88.00 101 ALA A C 1
ATOM 769 O O . ALA A 1 101 ? -18.657 -10.538 2.279 1.00 88.00 101 ALA A O 1
ATOM 770 N N . THR A 1 102 ? -17.337 -8.970 1.338 1.00 86.19 102 THR A N 1
ATOM 771 C CA . THR A 1 102 ? -17.988 -8.976 0.019 1.00 86.19 102 THR A CA 1
ATOM 772 C C . THR A 1 102 ? -17.975 -10.371 -0.613 1.00 86.19 102 THR A C 1
ATOM 774 O O . THR A 1 102 ? -18.994 -10.819 -1.126 1.00 86.19 102 THR A O 1
ATOM 777 N N . ARG A 1 103 ? -16.841 -11.080 -0.548 1.00 83.44 103 ARG A N 1
ATOM 778 C CA . ARG A 1 103 ? -16.682 -12.432 -1.113 1.00 83.44 103 ARG A CA 1
ATOM 779 C C . ARG A 1 103 ? -17.426 -13.505 -0.327 1.00 83.44 103 ARG A C 1
ATOM 781 O O . ARG A 1 103 ? -17.998 -14.406 -0.923 1.00 83.44 103 ARG A O 1
ATOM 788 N N . LEU A 1 104 ? -17.442 -13.391 0.999 1.00 84.69 104 LEU A N 1
ATOM 789 C CA . LEU A 1 104 ? -18.222 -14.276 1.864 1.00 84.69 104 LEU A CA 1
ATOM 790 C C . LEU A 1 104 ? -19.735 -14.015 1.755 1.00 84.69 104 LEU A C 1
ATOM 792 O O . LEU A 1 104 ? -20.522 -14.806 2.269 1.00 84.69 104 LEU A O 1
ATOM 796 N N . GLY A 1 105 ? -20.151 -12.901 1.139 1.00 85.19 105 GLY A N 1
ATOM 797 C CA . GLY A 1 105 ? -21.553 -12.492 1.074 1.00 85.19 105 GLY A CA 1
ATOM 798 C C . GLY A 1 105 ? -22.147 -12.173 2.449 1.00 85.19 105 GLY A C 1
ATOM 799 O O . GLY A 1 105 ? -23.351 -12.325 2.644 1.00 85.19 105 GLY A O 1
ATOM 800 N N . VAL A 1 106 ? -21.312 -11.767 3.411 1.00 84.38 106 VAL A N 1
ATOM 801 C CA . VAL A 1 106 ? -21.741 -11.467 4.784 1.00 84.38 106 VAL A CA 1
ATOM 802 C C . VAL A 1 106 ? -21.843 -9.966 4.999 1.00 84.38 106 VAL A C 1
ATOM 804 O O . VAL A 1 106 ? -20.976 -9.195 4.581 1.00 84.38 106 VAL A O 1
ATOM 807 N N . GLU A 1 107 ? -22.890 -9.545 5.701 1.00 86.81 107 GLU A N 1
ATOM 808 C CA . GLU A 1 107 ? -22.965 -8.181 6.207 1.00 86.81 107 GLU A CA 1
ATOM 809 C C . GLU A 1 107 ? -21.894 -8.000 7.289 1.00 86.81 107 GLU A C 1
ATOM 811 O O . GLU A 1 107 ? -21.881 -8.698 8.306 1.00 86.81 107 GLU A O 1
ATOM 816 N N . TRP A 1 108 ? -20.961 -7.080 7.056 1.00 87.31 108 TRP A N 1
ATOM 817 C CA . TRP A 1 108 ? -19.866 -6.803 7.975 1.00 87.31 108 TRP A CA 1
ATOM 818 C C . TRP A 1 108 ? -19.692 -5.302 8.158 1.00 87.31 108 TRP A C 1
ATOM 820 O O . TRP A 1 108 ? -19.592 -4.545 7.193 1.00 87.31 108 TRP A O 1
ATOM 830 N N . VAL A 1 109 ? -19.607 -4.883 9.417 1.00 85.19 109 VAL A N 1
ATOM 831 C CA . VAL A 1 109 ? -19.332 -3.503 9.810 1.00 85.19 109 VAL A CA 1
ATOM 832 C C . VAL A 1 109 ? -18.090 -3.507 10.689 1.00 85.19 109 VAL A C 1
ATOM 834 O O . VAL A 1 109 ? -18.033 -4.227 11.687 1.00 85.19 109 VAL A O 1
ATOM 837 N N . ASP A 1 110 ? -17.094 -2.690 10.342 1.00 85.00 110 ASP A N 1
ATOM 838 C CA . ASP A 1 110 ? -15.895 -2.538 11.167 1.00 85.00 110 ASP A CA 1
ATOM 839 C C . ASP A 1 110 ? -16.234 -1.805 12.475 1.00 85.00 110 ASP A C 1
ATOM 841 O O . ASP A 1 110 ? -16.275 -0.576 12.543 1.00 85.00 110 ASP A O 1
ATOM 845 N N . ASN A 1 111 ? -16.471 -2.566 13.540 1.00 87.12 111 ASN A N 1
ATOM 846 C CA . ASN A 1 111 ? -16.783 -2.041 14.869 1.00 87.12 111 ASN A CA 1
ATOM 847 C C . ASN A 1 111 ? -15.535 -1.820 15.742 1.00 87.12 111 ASN A C 1
ATOM 849 O O . ASN A 1 111 ? -15.655 -1.473 16.921 1.00 87.12 111 ASN A O 1
ATOM 853 N N . ARG A 1 112 ? -14.324 -1.987 15.193 1.00 90.25 112 ARG A N 1
ATOM 854 C CA . ARG A 1 112 ? -13.082 -1.912 15.975 1.00 90.25 112 ARG A CA 1
ATOM 855 C C . ARG A 1 112 ? -12.871 -0.552 16.630 1.00 90.25 112 ARG A C 1
ATOM 857 O O . ARG A 1 112 ? -12.295 -0.491 17.709 1.00 90.25 112 ARG A O 1
ATOM 864 N N . ALA A 1 113 ? -13.355 0.533 16.025 1.00 90.69 113 ALA A N 1
ATOM 865 C CA . ALA A 1 113 ? -13.297 1.865 16.629 1.00 90.69 113 ALA A CA 1
ATOM 866 C C . ALA A 1 113 ? -14.118 1.954 17.927 1.00 90.69 113 ALA A C 1
ATOM 868 O O . ALA A 1 113 ? -13.616 2.442 18.940 1.00 90.69 113 ALA A O 1
ATOM 869 N N . ALA A 1 114 ? -15.345 1.425 17.913 1.00 90.25 114 ALA A N 1
ATOM 870 C CA . ALA A 1 114 ? -16.192 1.347 19.100 1.00 90.25 114 ALA A CA 1
ATOM 871 C C . ALA A 1 114 ? -15.563 0.438 20.167 1.00 90.25 114 ALA A C 1
ATOM 873 O O . ALA A 1 114 ? -15.494 0.816 21.335 1.00 90.25 114 ALA A O 1
ATOM 874 N N . LEU A 1 115 ? -15.001 -0.702 19.752 1.00 90.19 115 LEU A N 1
ATOM 875 C CA . LEU A 1 115 ? -14.304 -1.626 20.646 1.00 90.19 115 LEU A CA 1
ATOM 876 C C . LEU A 1 115 ? -13.063 -0.992 21.301 1.00 90.19 115 LEU A C 1
ATOM 878 O O . LEU A 1 115 ? -12.808 -1.215 22.482 1.00 90.19 115 LEU A O 1
ATOM 882 N N . VAL A 1 116 ? -12.297 -0.168 20.573 1.00 94.81 116 VAL A N 1
ATOM 883 C CA . VAL A 1 116 ? -11.172 0.596 21.146 1.00 94.81 116 VAL A CA 1
ATOM 884 C C . VAL A 1 116 ? -11.663 1.565 22.220 1.00 94.81 116 VAL A C 1
ATOM 886 O O . VAL A 1 116 ? -11.063 1.624 23.294 1.00 94.81 116 VAL A O 1
ATOM 889 N N . ALA A 1 117 ? -12.741 2.307 21.952 1.00 94.19 117 ALA A N 1
ATOM 890 C CA . ALA A 1 117 ? -13.309 3.243 22.919 1.00 94.19 117 ALA A CA 1
ATOM 891 C C . ALA A 1 117 ? -13.799 2.517 24.184 1.00 94.19 117 ALA A C 1
ATOM 893 O O . ALA A 1 117 ? -13.471 2.931 25.295 1.00 94.19 117 ALA A O 1
ATOM 894 N N . GLU A 1 118 ? -14.503 1.395 24.019 1.00 93.69 118 GLU A N 1
ATOM 895 C CA . GLU A 1 118 ? -14.986 0.562 25.122 1.00 93.69 118 GLU A CA 1
ATOM 896 C C . GLU A 1 118 ? -13.835 0.010 25.978 1.00 93.69 118 GLU A C 1
ATOM 898 O O . GLU A 1 118 ? -13.848 0.138 27.203 1.00 93.69 118 GLU A O 1
ATOM 903 N N . LEU A 1 119 ? -12.815 -0.586 25.353 1.00 94.38 119 LEU A N 1
ATOM 904 C CA . LEU A 1 119 ? -11.671 -1.150 26.074 1.00 94.38 119 LEU A CA 1
ATOM 905 C C . LEU A 1 119 ? -10.862 -0.064 26.788 1.00 94.38 119 LEU A C 1
ATOM 907 O O . LEU A 1 119 ? -10.449 -0.258 27.930 1.00 94.38 119 LEU A O 1
ATOM 911 N N . SER A 1 120 ? -10.676 1.095 26.155 1.00 94.62 120 SER A N 1
ATOM 912 C CA . SER A 1 120 ? -10.016 2.230 26.801 1.00 94.62 120 SER A CA 1
ATOM 913 C C . SER A 1 120 ? -10.808 2.731 28.010 1.00 94.62 120 SER A C 1
ATOM 915 O O . SER A 1 120 ? -10.202 3.031 29.035 1.00 94.62 120 SER A O 1
ATOM 917 N N . ALA A 1 121 ? -12.141 2.797 27.925 1.00 92.94 121 ALA A N 1
ATOM 918 C CA . ALA A 1 121 ? -12.999 3.181 29.048 1.00 92.94 121 ALA A CA 1
ATOM 919 C C . ALA A 1 121 ? -12.940 2.164 30.203 1.00 92.94 121 ALA A C 1
ATOM 921 O O . ALA A 1 121 ? -13.034 2.542 31.367 1.00 92.94 121 ALA A O 1
ATOM 922 N N . LYS A 1 122 ? -12.709 0.881 29.893 1.00 94.62 122 LYS A N 1
ATOM 923 C CA . LYS A 1 122 ? -12.441 -0.181 30.879 1.00 94.62 122 LYS A CA 1
ATOM 924 C C . LYS A 1 122 ? -11.021 -0.138 31.470 1.00 94.62 122 LYS A C 1
ATOM 926 O O . LYS A 1 122 ? -10.692 -0.993 32.286 1.00 94.62 122 LYS A O 1
ATOM 931 N N . GLY A 1 123 ? -10.186 0.826 31.075 1.00 94.38 123 GLY A N 1
ATOM 932 C CA . GLY A 1 123 ? -8.841 1.035 31.620 1.00 94.38 123 GLY A CA 1
ATOM 933 C C . GLY A 1 123 ? -7.720 0.252 30.929 1.00 94.38 123 GLY A C 1
ATOM 934 O O . GLY A 1 123 ? -6.593 0.274 31.418 1.00 94.38 123 GLY A O 1
ATOM 935 N N . TYR A 1 124 ? -7.986 -0.415 29.800 1.00 94.50 124 TYR A N 1
ATOM 936 C CA . TYR A 1 124 ? -6.940 -1.113 29.044 1.00 94.50 124 TYR A CA 1
ATOM 937 C C . TYR A 1 124 ? -5.979 -0.122 28.374 1.00 94.50 124 TYR A C 1
ATOM 939 O O . TYR A 1 124 ? -6.398 0.868 27.767 1.00 94.50 124 TYR A O 1
ATOM 947 N N . GLY A 1 125 ? -4.678 -0.417 28.420 1.00 92.06 125 GLY A N 1
ATOM 948 C CA . GLY A 1 125 ? -3.650 0.389 27.769 1.00 92.06 125 GLY A CA 1
ATOM 949 C C . GLY A 1 125 ? -3.560 0.149 26.250 1.00 92.06 125 GLY A C 1
ATOM 950 O O . GLY A 1 125 ? -3.913 -0.926 25.758 1.00 92.06 125 GLY A O 1
ATOM 951 N N . PRO A 1 126 ? -2.995 1.088 25.460 1.00 91.50 126 PRO A N 1
ATOM 952 C CA . PRO A 1 126 ? -2.924 0.965 23.996 1.00 91.50 126 PRO A CA 1
ATOM 953 C C . PRO A 1 126 ? -2.226 -0.300 23.468 1.00 91.50 126 PRO A C 1
ATOM 955 O O . PRO A 1 126 ? -2.550 -0.775 22.381 1.00 91.50 126 PRO A O 1
ATOM 958 N N . LYS A 1 127 ? -1.258 -0.853 24.216 1.00 90.31 127 LYS A N 1
ATOM 959 C CA . LYS A 1 127 ? -0.574 -2.105 23.846 1.00 90.31 127 LYS A CA 1
ATOM 960 C C . LYS A 1 127 ? -1.477 -3.331 24.016 1.00 90.31 127 LYS A C 1
ATOM 962 O O . LYS A 1 127 ? -1.473 -4.187 23.142 1.00 90.31 127 LYS A O 1
ATOM 967 N N . GLU A 1 128 ? -2.270 -3.384 25.082 1.00 89.94 128 GLU A N 1
ATOM 968 C CA . GLU A 1 128 ? -3.202 -4.488 25.353 1.00 89.94 128 GLU A CA 1
ATOM 969 C C . GLU A 1 128 ? -4.382 -4.460 24.375 1.00 89.94 128 GLU A C 1
ATOM 971 O O . GLU A 1 128 ? -4.799 -5.489 23.844 1.00 89.94 128 GLU A O 1
ATOM 976 N N . ILE A 1 129 ? -4.883 -3.259 24.059 1.00 92.31 129 ILE A N 1
ATOM 977 C CA . ILE A 1 129 ? -5.938 -3.068 23.055 1.00 92.31 129 ILE A CA 1
ATOM 978 C C . ILE A 1 129 ? -5.466 -3.551 21.675 1.00 92.31 129 ILE A C 1
ATOM 980 O O . ILE A 1 129 ? -6.229 -4.183 20.945 1.00 92.31 129 ILE A O 1
ATOM 984 N N . ARG A 1 130 ? -4.196 -3.322 21.315 1.00 91.75 130 ARG A N 1
ATOM 985 C CA . ARG A 1 130 ? -3.620 -3.779 20.037 1.00 91.75 130 ARG A CA 1
ATOM 986 C C . ARG A 1 130 ? -3.745 -5.283 19.843 1.00 91.75 130 ARG A C 1
ATOM 988 O O . ARG A 1 130 ? -4.102 -5.717 18.751 1.00 91.75 130 ARG A O 1
ATOM 995 N N . GLU A 1 131 ? -3.452 -6.060 20.878 1.00 83.62 131 GLU A N 1
ATOM 996 C CA . GLU A 1 131 ? -3.497 -7.524 20.817 1.00 83.62 131 GLU A CA 1
ATOM 997 C C . GLU A 1 131 ? -4.915 -8.051 20.581 1.00 83.62 131 GLU A C 1
ATOM 999 O O . GLU A 1 131 ? -5.085 -9.066 19.911 1.00 83.62 131 GLU A O 1
ATOM 1004 N N . LYS A 1 132 ? -5.930 -7.326 21.064 1.00 84.25 132 LYS A N 1
ATOM 1005 C CA . LYS A 1 132 ? -7.344 -7.698 20.932 1.00 84.25 132 LYS A CA 1
ATOM 1006 C C . LYS A 1 132 ? -7.974 -7.239 19.619 1.00 84.25 132 LYS A C 1
ATOM 1008 O O . LYS A 1 132 ? -8.811 -7.940 19.068 1.00 84.25 132 LYS A O 1
ATOM 1013 N N . VAL A 1 133 ? -7.599 -6.056 19.134 1.00 86.38 133 VAL A N 1
ATOM 1014 C CA . VAL A 1 133 ? -8.308 -5.377 18.033 1.00 86.38 133 VAL A CA 1
ATOM 1015 C C . VAL A 1 133 ? -7.554 -5.474 16.697 1.00 86.38 133 VAL A C 1
ATOM 1017 O O . VAL A 1 133 ? -8.132 -5.278 15.628 1.00 86.38 133 VAL A O 1
ATOM 1020 N N . GLY A 1 134 ? -6.250 -5.775 16.723 1.00 81.44 134 GLY A N 1
ATOM 1021 C CA . GLY A 1 134 ? -5.440 -5.928 15.507 1.00 81.44 134 GLY A CA 1
ATOM 1022 C C . GLY A 1 134 ? -5.208 -4.624 14.732 1.00 81.44 134 GLY A C 1
ATOM 1023 O O . GLY A 1 134 ? -4.880 -4.660 13.549 1.00 81.44 134 GLY A O 1
ATOM 1024 N N . LEU A 1 135 ? -5.388 -3.466 15.375 1.00 87.44 135 LEU A N 1
ATOM 1025 C CA . LEU A 1 135 ? -5.076 -2.145 14.817 1.00 87.44 135 LEU A CA 1
ATOM 1026 C C . LEU A 1 135 ? -3.658 -1.710 15.191 1.00 87.44 135 LEU A C 1
ATOM 1028 O O . LEU A 1 135 ? -3.129 -2.118 16.220 1.00 87.44 135 LEU A O 1
ATOM 1032 N N . SER A 1 136 ? -3.041 -0.830 14.400 1.00 90.12 136 SER A N 1
ATOM 1033 C CA . SER A 1 136 ? -1.741 -0.262 14.774 1.00 90.12 136 SER A CA 1
ATOM 1034 C C . SER A 1 136 ? -1.845 0.552 16.070 1.00 90.12 136 SER A C 1
ATOM 1036 O O . SER A 1 136 ? -2.861 1.189 16.350 1.00 90.12 136 SER A O 1
ATOM 1038 N N . GLN A 1 137 ? -0.767 0.582 16.856 1.00 91.38 137 GLN A N 1
ATOM 1039 C CA . GLN A 1 137 ? -0.744 1.325 18.120 1.00 91.38 137 GLN A CA 1
ATOM 1040 C C . GLN A 1 137 ? -1.032 2.823 17.920 1.00 91.38 137 GLN A C 1
ATOM 1042 O O . GLN A 1 137 ? -1.761 3.416 18.709 1.00 91.38 137 GLN A O 1
ATOM 1047 N N . ARG A 1 138 ? -0.526 3.412 16.826 1.00 93.81 138 ARG A N 1
ATOM 1048 C CA . ARG A 1 138 ? -0.825 4.797 16.434 1.00 93.81 138 ARG A CA 1
ATOM 1049 C C . ARG A 1 138 ? -2.321 5.004 16.193 1.00 93.81 138 ARG A C 1
ATOM 1051 O O . ARG A 1 138 ? -2.892 5.954 16.716 1.00 93.81 138 ARG A O 1
ATOM 1058 N N . ARG A 1 139 ? -2.967 4.100 15.448 1.00 93.69 139 ARG A N 1
ATOM 1059 C CA . ARG A 1 139 ? -4.404 4.197 15.158 1.00 93.69 139 ARG A CA 1
ATOM 1060 C C . ARG A 1 139 ? -5.246 4.083 16.427 1.00 93.69 139 ARG A C 1
ATOM 1062 O O . ARG A 1 139 ? -6.220 4.809 16.574 1.00 93.69 139 ARG A O 1
ATOM 1069 N N . ILE A 1 140 ? -4.854 3.212 17.355 1.00 94.50 140 ILE A N 1
ATOM 1070 C CA . ILE A 1 140 ? -5.509 3.076 18.664 1.00 94.50 140 ILE A CA 1
ATOM 1071 C C . ILE A 1 140 ? -5.413 4.384 19.452 1.00 94.50 140 ILE A C 1
ATOM 1073 O O . ILE A 1 140 ? -6.420 4.859 19.964 1.00 94.50 140 ILE A O 1
ATOM 1077 N N . GLN A 1 141 ? -4.231 5.001 19.505 1.00 94.56 141 GLN A N 1
ATOM 1078 C CA . GLN A 1 141 ? -4.045 6.289 20.181 1.00 94.56 141 GLN A CA 1
ATOM 1079 C C . GLN A 1 141 ? -4.895 7.405 19.558 1.00 94.56 141 GLN A C 1
ATOM 1081 O O . GLN A 1 141 ? -5.495 8.193 20.286 1.00 94.56 141 GLN A O 1
ATOM 1086 N N . GLU A 1 142 ? -4.982 7.461 18.227 1.00 95.38 142 GLU A N 1
ATOM 1087 C CA . GLU A 1 142 ? -5.848 8.411 17.517 1.00 95.38 142 GLU A CA 1
ATOM 1088 C C . GLU A 1 142 ? -7.329 8.210 17.875 1.00 95.38 142 GLU A C 1
ATOM 1090 O O . GLU A 1 142 ? -8.014 9.182 18.182 1.00 95.38 142 GLU A O 1
ATOM 1095 N N . LEU A 1 143 ? -7.809 6.962 17.892 1.00 94.31 143 LEU A N 1
ATOM 1096 C CA . LEU A 1 143 ? -9.199 6.625 18.221 1.00 94.31 143 LEU A CA 1
ATOM 1097 C C . LEU A 1 143 ? -9.558 6.947 19.678 1.00 94.31 143 LEU A C 1
ATOM 1099 O O . LEU A 1 143 ? -10.628 7.491 19.931 1.00 94.31 143 LEU A O 1
ATOM 1103 N N . ILE A 1 144 ? -8.653 6.671 20.623 1.00 93.44 144 ILE A N 1
ATOM 1104 C CA . ILE A 1 144 ? -8.829 7.046 22.036 1.00 93.44 144 ILE A CA 1
ATOM 1105 C C . ILE A 1 144 ? -8.923 8.569 22.175 1.00 93.44 144 ILE A C 1
ATOM 1107 O O . ILE A 1 144 ? -9.787 9.086 22.878 1.00 93.44 144 ILE A O 1
ATOM 1111 N N . LYS A 1 145 ? -8.063 9.313 21.470 1.00 93.31 145 LYS A N 1
ATOM 1112 C CA . LYS A 1 145 ? -8.108 10.778 21.489 1.00 93.31 145 LYS A CA 1
ATOM 1113 C C . LYS A 1 145 ? -9.422 11.312 20.906 1.00 93.31 145 LYS A C 1
ATOM 1115 O O . LYS A 1 145 ? -9.988 12.259 21.443 1.00 93.31 145 LYS A O 1
ATOM 1120 N N . GLN A 1 146 ? -9.900 10.715 19.814 1.00 91.00 146 GLN A N 1
ATOM 1121 C CA . GLN A 1 146 ? -11.165 11.088 19.179 1.00 91.00 146 GLN A CA 1
ATOM 1122 C C . GLN A 1 146 ? -1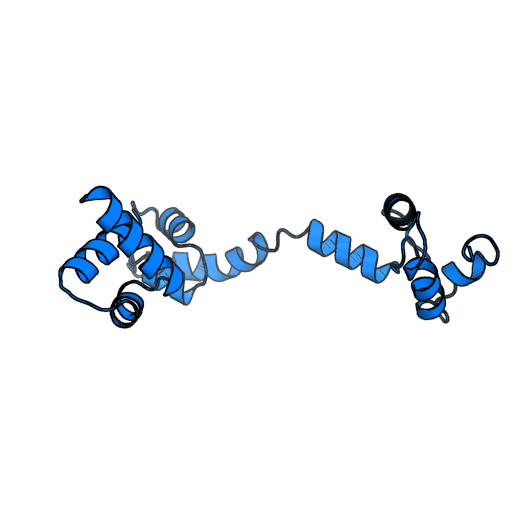2.367 10.824 20.092 1.00 91.00 146 GLN A C 1
ATOM 1124 O O . GLN A 1 146 ? -13.236 11.684 20.185 1.00 91.00 146 GLN A O 1
ATOM 1129 N N . SER A 1 147 ? -12.410 9.691 20.800 1.00 87.25 147 SER A N 1
ATOM 1130 C CA . SER A 1 147 ? 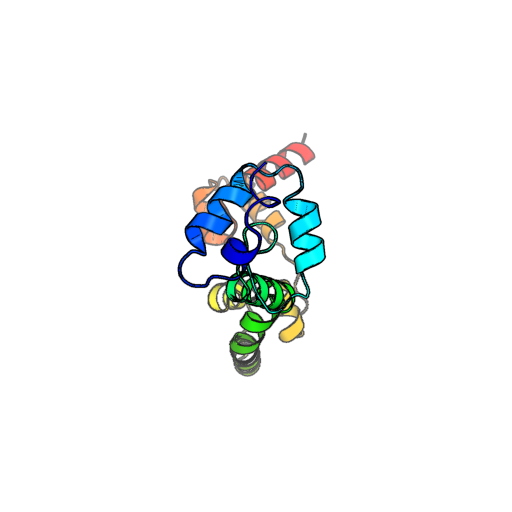-13.522 9.389 21.711 1.00 87.25 147 SER A CA 1
ATOM 1131 C C . SER A 1 147 ? -13.563 10.325 22.922 1.00 87.25 147 SER A C 1
ATOM 1133 O O . SER A 1 147 ? -14.641 10.744 23.331 1.00 87.25 147 SER A O 1
ATOM 1135 N N . GLN A 1 148 ? -12.403 10.713 23.457 1.00 84.12 148 GLN A N 1
ATOM 1136 C CA . GLN A 1 148 ? -12.308 11.675 24.560 1.00 84.12 148 GLN A CA 1
ATOM 1137 C C . GLN A 1 148 ? -12.719 13.094 24.147 1.00 84.12 148 GLN A C 1
ATOM 1139 O O . GLN A 1 148 ? -13.326 13.801 24.942 1.00 84.12 148 GLN A O 1
ATOM 1144 N N . ALA A 1 149 ? -12.428 13.500 22.908 1.00 77.38 149 ALA A N 1
ATOM 1145 C CA . ALA A 1 149 ? -12.814 14.812 22.387 1.00 77.38 149 ALA A CA 1
ATOM 1146 C C . ALA A 1 149 ? -14.329 14.963 22.163 1.00 77.38 149 ALA A C 1
ATOM 1148 O O . ALA A 1 149 ? -14.823 16.081 22.154 1.00 77.38 149 ALA A O 1
ATOM 1149 N N . VAL A 1 150 ? -15.058 13.859 21.971 1.00 71.88 150 VAL A N 1
ATOM 1150 C CA . VAL A 1 150 ? -16.527 13.855 21.826 1.00 71.88 150 VAL A CA 1
ATOM 1151 C C . VAL A 1 150 ? -17.236 13.876 23.190 1.00 71.88 150 VAL A C 1
ATOM 1153 O O . VAL A 1 150 ? -18.406 14.234 23.266 1.00 71.88 150 VAL A O 1
ATOM 1156 N N . ALA A 1 151 ? -16.543 13.500 24.269 1.00 61.31 151 ALA A N 1
ATOM 1157 C CA . ALA A 1 151 ? -17.081 13.456 25.630 1.00 61.31 151 ALA A CA 1
ATOM 1158 C C . ALA A 1 151 ? -16.850 14.750 26.445 1.00 61.31 151 ALA A C 1
ATOM 1160 O O . ALA A 1 151 ? -17.239 14.794 27.613 1.00 61.31 151 ALA A O 1
ATOM 1161 N N . ALA A 1 152 ? -16.202 15.761 25.854 1.00 53.97 152 ALA A N 1
ATOM 1162 C CA . ALA A 1 152 ? -15.868 17.055 26.457 1.00 53.97 152 ALA A CA 1
ATOM 1163 C C . ALA A 1 152 ? -16.722 18.178 25.857 1.00 53.97 152 ALA A C 1
ATOM 1165 O O . ALA A 1 152 ? -17.096 19.089 26.628 1.00 53.97 152 ALA A O 1
#

Radius of gyration: 25.91 Å; Cα contacts (8 Å, |Δi|>4): 129; chains: 1; bounding box: 52×45×62 Å

Foldseek 3Di:
DPCVPCVVLQQDPVNLVVVLVVLPPDPCLPVQCVVCLPPCGGATSSDGNVRSVVVVVPVVDPVVPVLVVVLLVVLVVCLVVVNDPLVVSCVVSVDDSVRSCVSSVHDDDLCLLVVLCVVVVVVDDLVRSCVVRVDDSVVSVVSNVVSVVVVD

Sequence (152 aa):
MKCKYDPDLFFDVTQEEAAKAICGGCPMRKACAELGATEEHGIWGGTDPIERAMARFRAATPQTQARDHEWDLVVELCAERGYTDVLAISKVTGVRADAVATRLGVEWVDNRAALVAELSAKGYGPKEIREKVGLSQRRIQELIKQSQAVAA

pLDDT: mean 84.24, std 11.58, range [48.0, 95.56]

Secondary structure (DSSP, 8-state):
--TTT-SGGGT-TTSHHHHHHHHTT-TTHHHHHHHGGG-SSS-BTTB-HHHHHHHHHHHHS-TTHHHHHHHHHHHHHHHHTT---HHHHHHHH---HHHHHHHHT------HHHHHHHHHHTT--HHHHHHHH---HHHHHHHHHHHHHH--